Protein AF-A0A4Q5TYG9-F1 (afdb_monomer_lite)

pLDDT: mean 94.47, std 6.3, range [60.69, 98.5]

Foldseek 3Di:
DVVVVLVVVVVVQLLVQLVVCVVVVHDLVRQLPAQDGPPRDPRGGNNCSVVSNVSNCVVPPD

Sequence (62 aa):
MPDLVFMKDYFEKLIVFTKSEIRAGKTKEQFVGNTAIPGVTEFVGDGVQRSLTAAWEEFTAV

Secondary structure (DSSP, 8-state):
-HHHHHHHHHHHHHHHHHHHHHHTT--HHHHHT-S--TT-SSS-SGGGHHHHHHHHHHHH--

Structure (mmCIF, N/CA/C/O backbone):
data_AF-A0A4Q5TYG9-F1
#
_entry.id   AF-A0A4Q5TYG9-F1
#
loop_
_atom_site.group_PDB
_atom_site.id
_atom_site.type_symbol
_atom_site.label_atom_id
_atom_site.label_alt_id
_atom_site.label_comp_id
_atom_site.label_asym_id
_atom_site.label_entity_id
_atom_site.label_seq_id
_atom_site.pdbx_PDB_ins_code
_atom_site.Cartn_x
_atom_site.Cartn_y
_atom_site.Cartn_z
_atom_site.occupancy
_atom_site.B_iso_or_equiv
_atom_site.auth_seq_id
_atom_site.auth_comp_id
_atom_site.auth_asym_id
_atom_site.auth_atom_id
_atom_site.pdbx_PDB_model_num
ATOM 1 N N . MET A 1 1 ? 6.298 8.155 -23.996 1.00 73.44 1 MET A N 1
ATOM 2 C CA . MET A 1 1 ? 7.461 8.092 -23.086 1.00 73.44 1 MET A CA 1
ATOM 3 C C . MET A 1 1 ? 7.308 6.853 -22.218 1.00 73.44 1 MET A C 1
ATOM 5 O O . MET A 1 1 ? 6.318 6.802 -21.494 1.00 73.44 1 MET A O 1
ATOM 9 N N . PRO A 1 2 ? 8.200 5.854 -22.338 1.00 84.81 2 PRO A N 1
ATOM 10 C CA . PRO A 1 2 ? 8.140 4.607 -21.565 1.00 84.81 2 PRO A CA 1
ATOM 11 C C . PRO A 1 2 ? 8.059 4.832 -20.050 1.00 84.81 2 PRO A C 1
ATOM 13 O O . PRO A 1 2 ? 7.277 4.169 -19.380 1.00 84.81 2 PRO A O 1
ATOM 16 N N . ASP A 1 3 ? 8.758 5.842 -19.532 1.00 89.12 3 ASP A N 1
ATOM 17 C CA . ASP A 1 3 ? 8.807 6.136 -18.092 1.00 89.12 3 ASP A CA 1
ATOM 18 C C . ASP A 1 3 ? 7.433 6.463 -17.493 1.00 89.12 3 ASP A C 1
ATOM 20 O O . ASP A 1 3 ? 7.110 6.033 -16.389 1.00 89.12 3 ASP A O 1
ATOM 24 N N . LEU A 1 4 ? 6.575 7.169 -18.241 1.00 92.38 4 LEU A N 1
ATOM 25 C CA . LEU A 1 4 ? 5.207 7.468 -17.800 1.00 92.38 4 LEU A CA 1
ATOM 26 C C . LEU A 1 4 ? 4.344 6.206 -17.715 1.00 92.38 4 LEU A C 1
ATOM 28 O O . LEU A 1 4 ? 3.458 6.127 -16.867 1.00 92.38 4 LEU A O 1
ATOM 32 N N . VAL A 1 5 ? 4.593 5.229 -18.591 1.00 92.44 5 VAL A N 1
ATOM 33 C CA . VAL A 1 5 ? 3.872 3.952 -18.584 1.00 92.44 5 VAL A CA 1
ATOM 34 C C . VAL A 1 5 ? 4.282 3.137 -17.362 1.00 92.44 5 VAL A C 1
ATOM 36 O O . VAL A 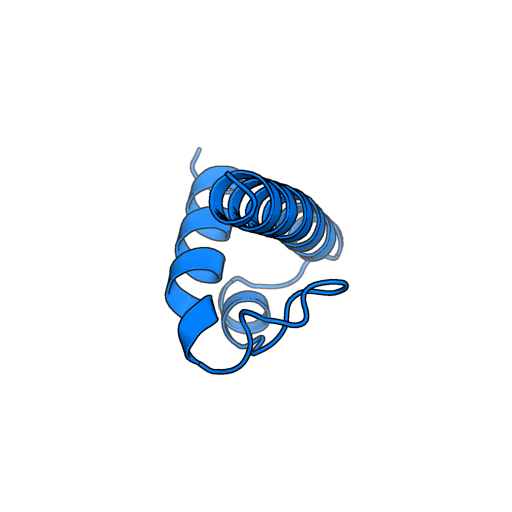1 5 ? 3.406 2.682 -16.633 1.00 92.44 5 VAL A O 1
ATOM 39 N N . PHE A 1 6 ? 5.585 3.034 -17.084 1.00 90.94 6 PHE A N 1
ATOM 40 C CA . PHE A 1 6 ? 6.089 2.360 -15.884 1.00 90.94 6 PHE A CA 1
ATOM 41 C C . PHE A 1 6 ? 5.599 3.022 -14.595 1.00 90.94 6 PHE A C 1
ATOM 43 O O . PHE A 1 6 ? 5.174 2.337 -13.670 1.00 90.94 6 PHE A O 1
ATOM 50 N N . MET A 1 7 ? 5.597 4.356 -14.542 1.00 93.50 7 MET A N 1
ATOM 51 C CA . MET A 1 7 ? 5.128 5.078 -13.361 1.00 93.50 7 MET A CA 1
ATOM 52 C C . MET A 1 7 ? 3.621 4.894 -13.135 1.00 93.50 7 MET A C 1
ATOM 54 O O . MET A 1 7 ? 3.178 4.717 -12.001 1.00 93.50 7 MET A O 1
ATOM 58 N N . LYS A 1 8 ? 2.820 4.891 -14.208 1.00 94.94 8 LYS A N 1
ATOM 59 C CA . LYS A 1 8 ? 1.385 4.595 -14.122 1.00 94.94 8 LYS A CA 1
ATOM 60 C C . LYS A 1 8 ? 1.141 3.179 -13.592 1.00 94.94 8 LYS A C 1
ATOM 62 O O . LYS A 1 8 ? 0.367 3.016 -12.654 1.00 94.94 8 LYS A O 1
ATOM 67 N N . ASP A 1 9 ? 1.808 2.185 -14.171 1.00 95.25 9 ASP A N 1
ATOM 68 C CA . ASP A 1 9 ? 1.679 0.779 -13.776 1.00 95.25 9 ASP A CA 1
ATOM 69 C C . ASP A 1 9 ? 2.105 0.548 -12.311 1.00 95.25 9 ASP A C 1
ATOM 71 O O . ASP A 1 9 ? 1.408 -0.138 -11.560 1.00 95.25 9 ASP A O 1
ATOM 75 N N . TYR A 1 10 ? 3.175 1.213 -11.858 1.00 96.31 10 TYR A N 1
ATOM 76 C CA . TYR A 1 10 ? 3.578 1.233 -10.450 1.00 96.31 10 TYR A CA 1
ATOM 77 C C . TYR A 1 10 ? 2.447 1.717 -9.532 1.00 96.31 10 TYR A C 1
ATOM 79 O O . TYR A 1 10 ? 2.120 1.048 -8.549 1.00 96.31 10 TYR A O 1
ATOM 87 N N . PHE A 1 11 ? 1.816 2.853 -9.853 1.00 96.69 11 PHE A N 1
ATOM 88 C CA . PHE A 1 11 ? 0.726 3.391 -9.037 1.00 96.69 11 PHE A CA 1
ATOM 89 C C . PHE A 1 11 ? -0.523 2.505 -9.060 1.00 96.69 11 PHE A C 1
ATOM 91 O O . PHE A 1 11 ? -1.155 2.328 -8.019 1.00 96.69 11 PHE A O 1
ATOM 98 N N . GLU A 1 12 ? -0.869 1.910 -10.204 1.00 97.50 12 GLU A N 1
ATOM 99 C CA . GLU A 1 12 ? -1.988 0.965 -10.300 1.00 97.50 12 GLU A CA 1
ATOM 100 C C . GLU A 1 12 ? -1.773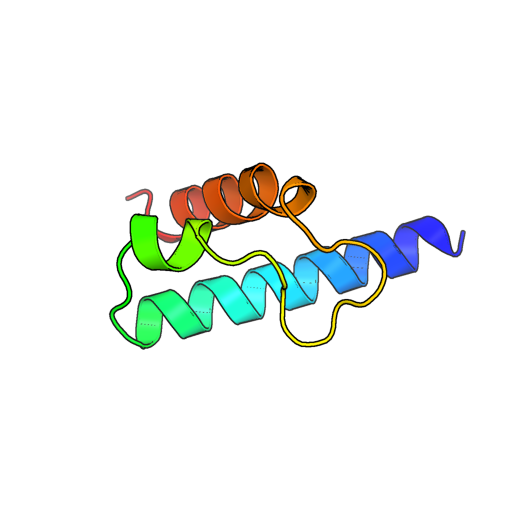 -0.241 -9.372 1.00 97.50 12 GLU A C 1
ATOM 102 O O . GLU A 1 12 ? -2.664 -0.594 -8.593 1.00 97.50 12 GLU A O 1
ATOM 107 N N . LYS A 1 13 ? -0.568 -0.822 -9.378 1.00 98.12 13 LYS A N 1
ATOM 108 C CA . LYS A 1 13 ? -0.206 -1.951 -8.507 1.00 98.12 13 LYS A CA 1
ATOM 109 C C . LYS A 1 13 ? -0.144 -1.560 -7.036 1.00 98.12 13 LYS A C 1
ATOM 111 O O . LYS A 1 13 ? -0.657 -2.301 -6.197 1.00 98.12 13 LYS A O 1
ATOM 116 N N . LEU A 1 14 ? 0.410 -0.389 -6.721 1.00 98.06 14 LEU A N 1
ATOM 117 C CA . LEU A 1 14 ? 0.425 0.157 -5.364 1.00 98.06 14 LEU A CA 1
ATOM 118 C C . LEU A 1 14 ? -0.998 0.281 -4.809 1.00 98.06 14 LEU A C 1
ATOM 120 O O . LEU A 1 14 ? -1.272 -0.224 -3.727 1.00 98.06 14 LEU A O 1
ATOM 124 N N . ILE A 1 15 ? -1.921 0.881 -5.569 1.00 98.06 15 ILE A N 1
ATOM 125 C CA . ILE A 1 15 ? -3.319 1.056 -5.151 1.00 98.06 15 ILE A CA 1
ATOM 126 C C . ILE A 1 15 ? -3.993 -0.294 -4.887 1.00 98.06 15 ILE A C 1
ATOM 128 O O . ILE A 1 15 ? -4.683 -0.452 -3.876 1.00 98.06 15 ILE A O 1
ATOM 132 N N . VAL A 1 16 ? -3.820 -1.263 -5.792 1.00 98.44 16 VAL A N 1
ATOM 133 C CA . VAL A 1 16 ? -4.395 -2.607 -5.634 1.00 98.44 16 VAL A CA 1
ATOM 134 C C . VAL A 1 16 ? -3.851 -3.274 -4.373 1.00 98.44 16 VAL A C 1
ATOM 136 O O . VAL A 1 16 ? -4.640 -3.777 -3.571 1.00 98.44 16 VAL A O 1
ATOM 139 N N . PHE 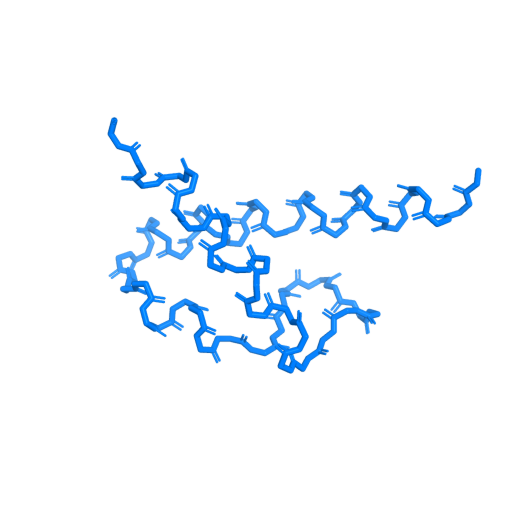A 1 17 ? -2.534 -3.221 -4.171 1.00 98.44 17 PHE A N 1
ATOM 140 C CA . PHE A 1 17 ? -1.869 -3.821 -3.020 1.00 98.44 17 PHE A CA 1
ATOM 141 C C . PHE A 1 17 ? -2.298 -3.177 -1.694 1.00 98.44 17 PHE A C 1
ATOM 143 O O . PHE A 1 17 ? -2.683 -3.881 -0.761 1.00 98.44 17 PHE A O 1
ATOM 150 N N . THR A 1 18 ? -2.327 -1.843 -1.615 1.00 98.44 18 THR A N 1
ATOM 151 C CA . THR A 1 18 ? -2.786 -1.136 -0.412 1.00 98.44 18 THR A CA 1
ATOM 152 C C . THR A 1 18 ? -4.216 -1.529 -0.054 1.00 98.44 18 THR A C 1
ATOM 154 O O . THR A 1 18 ? -4.495 -1.900 1.085 1.00 98.44 18 THR A O 1
ATOM 157 N N . LYS A 1 19 ? -5.135 -1.516 -1.028 1.00 98.19 19 LYS A N 1
ATOM 158 C CA . LYS A 1 19 ? -6.535 -1.886 -0.784 1.00 98.19 19 LYS A CA 1
ATOM 159 C C . LYS A 1 19 ? -6.688 -3.347 -0.367 1.00 98.19 19 LYS A C 1
ATOM 161 O O . LYS A 1 19 ? -7.555 -3.637 0.458 1.00 98.19 19 LYS A O 1
ATOM 166 N N . SER A 1 20 ? -5.899 -4.269 -0.925 1.00 98.50 20 SER A N 1
ATOM 167 C CA . SER A 1 20 ? -5.957 -5.677 -0.519 1.00 98.50 20 SER A CA 1
ATOM 168 C C . SER A 1 20 ? -5.467 -5.881 0.911 1.00 98.50 20 SER A C 1
ATOM 170 O O . SER A 1 20 ? -6.120 -6.598 1.662 1.00 98.50 20 SER A O 1
ATOM 172 N N . GLU A 1 21 ? -4.384 -5.213 1.310 1.00 98.44 21 GLU A N 1
ATOM 173 C CA . GLU A 1 21 ? -3.822 -5.334 2.660 1.00 98.44 21 GLU A CA 1
ATOM 174 C C . GLU A 1 21 ? -4.754 -4.725 3.719 1.00 98.44 21 GLU A C 1
ATOM 176 O O . GLU A 1 21 ? -4.986 -5.341 4.761 1.00 98.44 21 GLU A O 1
ATOM 181 N N . ILE A 1 22 ? -5.387 -3.580 3.420 1.00 98.06 22 ILE A N 1
ATOM 182 C CA . ILE A 1 22 ? -6.439 -2.998 4.274 1.00 98.06 22 ILE A CA 1
ATOM 183 C C . ILE A 1 22 ? -7.603 -3.985 4.440 1.00 98.06 22 ILE A C 1
ATOM 185 O O . ILE A 1 22 ? -8.037 -4.256 5.559 1.00 98.06 22 ILE A O 1
ATOM 189 N N . ARG A 1 23 ? -8.100 -4.573 3.341 1.00 98.00 23 ARG A N 1
ATOM 190 C CA . ARG A 1 23 ? -9.190 -5.569 3.389 1.00 98.00 23 ARG A CA 1
ATOM 191 C C . ARG A 1 23 ? -8.802 -6.839 4.143 1.00 98.00 23 ARG A C 1
ATOM 193 O O . ARG A 1 23 ? -9.668 -7.470 4.738 1.00 98.00 23 ARG A O 1
ATOM 200 N N . ALA A 1 24 ? -7.523 -7.204 4.122 1.00 98.19 24 ALA A N 1
ATOM 201 C CA . ALA A 1 24 ? -6.978 -8.326 4.876 1.00 98.19 24 ALA A CA 1
ATOM 202 C C . ALA A 1 24 ? -6.790 -8.020 6.377 1.00 98.19 24 ALA A C 1
ATOM 204 O O . ALA A 1 24 ? -6.341 -8.893 7.118 1.00 98.19 24 ALA A O 1
ATOM 205 N N . GLY A 1 25 ? -7.125 -6.808 6.838 1.00 97.81 25 GLY A N 1
ATOM 206 C CA . GLY A 1 25 ? -7.050 -6.420 8.247 1.00 97.81 25 GLY A CA 1
ATOM 207 C C . GLY A 1 25 ? -5.629 -6.161 8.747 1.00 97.81 25 GLY A C 1
ATOM 208 O O . GLY A 1 25 ? -5.376 -6.259 9.947 1.00 97.81 25 GLY A O 1
ATOM 209 N N . LYS A 1 26 ? -4.688 -5.865 7.843 1.00 98.31 26 LYS A N 1
ATOM 210 C CA . LYS A 1 26 ? -3.318 -5.493 8.214 1.00 98.31 26 LYS A CA 1
ATOM 211 C C . LYS A 1 26 ? -3.293 -4.148 8.934 1.00 98.31 26 LYS A C 1
ATOM 213 O O . LYS A 1 26 ? -4.169 -3.311 8.727 1.00 98.31 26 LYS A O 1
ATOM 218 N N . THR A 1 27 ? -2.273 -3.922 9.757 1.00 98.12 27 THR A N 1
ATOM 219 C CA . THR A 1 27 ? -2.003 -2.586 10.312 1.00 98.12 27 THR A CA 1
ATOM 220 C C . THR A 1 27 ? -1.117 -1.767 9.373 1.00 98.12 27 THR A C 1
ATOM 222 O O . THR A 1 27 ? -0.435 -2.317 8.502 1.00 98.12 27 THR A O 1
ATOM 225 N N . LYS A 1 28 ? -1.078 -0.445 9.584 1.00 97.38 28 LYS A N 1
ATOM 226 C CA . LYS A 1 28 ? -0.211 0.465 8.823 1.00 97.38 28 LYS A CA 1
ATOM 227 C C . LYS A 1 28 ? 1.256 0.051 8.917 1.00 97.38 28 LYS A C 1
ATOM 229 O O . LYS A 1 28 ? 1.959 0.051 7.914 1.00 97.38 28 LYS A O 1
ATOM 234 N N . GLU A 1 29 ? 1.711 -0.334 10.104 1.00 97.44 29 GLU A N 1
ATOM 235 C CA . GLU A 1 29 ? 3.098 -0.722 10.373 1.00 97.44 29 GLU A CA 1
ATOM 236 C C . GLU A 1 29 ? 3.467 -2.000 9.615 1.00 97.44 29 GLU A C 1
ATOM 238 O O . GLU A 1 29 ? 4.542 -2.079 9.024 1.00 97.44 29 GLU A O 1
ATOM 243 N N . GLN A 1 30 ? 2.555 -2.978 9.574 1.00 97.75 30 GLN A N 1
ATOM 244 C CA . GLN A 1 30 ? 2.739 -4.200 8.787 1.00 97.75 30 GLN A CA 1
ATOM 245 C C . GLN A 1 30 ? 2.812 -3.896 7.289 1.00 97.75 30 GLN A C 1
ATOM 247 O O . GLN A 1 30 ? 3.634 -4.479 6.587 1.00 97.75 30 GLN A O 1
ATOM 252 N N . PHE A 1 31 ? 1.978 -2.974 6.803 1.00 98.12 31 PHE A N 1
ATOM 253 C CA . PHE A 1 31 ? 1.949 -2.593 5.397 1.00 98.12 31 PHE A CA 1
ATOM 254 C C . PHE A 1 31 ? 3.196 -1.807 4.967 1.00 98.12 31 PHE A C 1
ATOM 256 O O . PHE A 1 31 ? 3.843 -2.171 3.987 1.00 98.12 31 PHE A O 1
ATOM 263 N N . VAL A 1 32 ? 3.564 -0.760 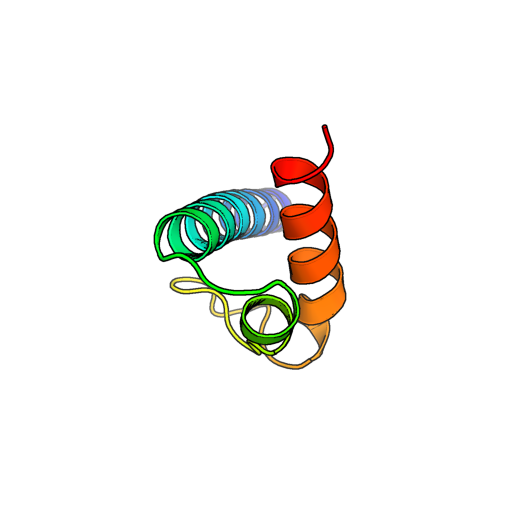5.709 1.00 97.12 32 VAL A N 1
ATOM 264 C CA . VAL A 1 32 ? 4.723 0.107 5.415 1.00 97.12 32 VAL A CA 1
ATOM 265 C C . VAL A 1 32 ? 6.055 -0.633 5.597 1.00 97.12 32 VAL A C 1
ATOM 267 O O . VAL A 1 32 ? 7.064 -0.240 5.016 1.00 97.12 32 VAL A O 1
ATOM 270 N N . GLY A 1 33 ? 6.061 -1.738 6.347 1.00 96.56 33 GLY A N 1
ATOM 271 C CA . GLY A 1 33 ? 7.207 -2.641 6.449 1.00 96.56 33 GLY A CA 1
ATOM 272 C C . GLY A 1 33 ? 7.515 -3.441 5.176 1.00 96.56 33 GLY A C 1
ATOM 273 O O . GLY A 1 33 ? 8.575 -4.059 5.105 1.00 96.56 33 GLY A O 1
ATOM 274 N N . ASN A 1 34 ? 6.631 -3.449 4.169 1.00 97.31 34 ASN A N 1
ATOM 275 C CA . ASN A 1 34 ? 6.917 -4.116 2.901 1.00 97.31 34 ASN A CA 1
ATOM 276 C C . ASN A 1 34 ? 8.022 -3.385 2.127 1.00 97.31 34 ASN A C 1
ATOM 278 O O . ASN A 1 34 ? 8.030 -2.163 2.006 1.00 97.31 34 ASN A O 1
ATOM 282 N N . THR A 1 35 ? 8.921 -4.161 1.530 1.00 96.19 35 THR A N 1
ATOM 283 C CA . THR A 1 35 ? 9.999 -3.668 0.657 1.00 96.19 35 THR A CA 1
ATOM 284 C C . THR A 1 35 ? 9.742 -3.990 -0.816 1.00 96.19 35 THR A C 1
ATOM 286 O O . THR A 1 35 ? 10.579 -3.728 -1.675 1.00 96.19 35 THR A O 1
ATOM 289 N N . ALA A 1 36 ? 8.584 -4.568 -1.134 1.00 96.06 36 ALA A N 1
ATOM 290 C CA . ALA A 1 36 ? 8.180 -4.900 -2.491 1.00 96.06 36 ALA A CA 1
ATOM 291 C C . ALA A 1 36 ? 6.667 -4.738 -2.655 1.00 96.06 36 ALA A C 1
ATOM 293 O O . ALA A 1 36 ? 5.898 -4.967 -1.721 1.00 96.06 36 ALA A O 1
ATOM 294 N N . ILE A 1 37 ? 6.254 -4.375 -3.867 1.00 96.75 37 ILE A N 1
ATOM 295 C CA . ILE A 1 37 ? 4.853 -4.341 -4.285 1.00 96.75 37 ILE A CA 1
ATOM 296 C C . ILE A 1 37 ? 4.666 -5.484 -5.288 1.00 96.75 37 ILE A C 1
ATOM 298 O O . ILE A 1 37 ? 5.418 -5.549 -6.266 1.00 96.75 37 ILE A O 1
ATOM 302 N N . PRO A 1 38 ? 3.701 -6.400 -5.086 1.00 96.69 38 PRO A N 1
ATOM 303 C CA . PRO A 1 38 ? 3.468 -7.500 -6.013 1.00 96.69 38 PRO A CA 1
ATOM 304 C C . PRO A 1 38 ? 3.312 -7.025 -7.465 1.00 96.69 38 PRO A C 1
ATOM 306 O O . PRO A 1 38 ? 2.484 -6.170 -7.775 1.00 96.69 38 PRO A O 1
ATOM 309 N N . GLY A 1 39 ? 4.122 -7.593 -8.362 1.00 93.06 39 GLY A N 1
ATOM 310 C CA . GLY A 1 39 ? 4.114 -7.268 -9.790 1.00 93.06 39 GLY A CA 1
ATOM 311 C C . GLY A 1 39 ? 4.951 -6.049 -10.201 1.00 93.06 39 GLY A C 1
ATOM 312 O O . GLY A 1 39 ? 4.961 -5.736 -11.388 1.00 93.06 39 GLY A O 1
ATOM 313 N N . VAL A 1 40 ? 5.640 -5.369 -9.279 1.00 94.38 40 VAL A N 1
ATOM 314 C CA . VAL A 1 40 ? 6.605 -4.291 -9.575 1.00 94.38 40 VAL A CA 1
ATOM 315 C C . VAL A 1 40 ? 8.030 -4.847 -9.495 1.00 94.38 40 VAL A C 1
ATOM 317 O O . VAL A 1 40 ? 8.371 -5.495 -8.507 1.00 94.38 40 VAL A O 1
ATOM 320 N N . THR A 1 41 ? 8.874 -4.582 -10.499 1.00 89.31 41 THR A N 1
ATOM 321 C CA . THR A 1 41 ? 10.256 -5.105 -10.562 1.00 89.31 41 THR A CA 1
ATOM 322 C C . THR A 1 41 ? 11.345 -4.036 -10.435 1.00 89.31 41 THR A C 1
ATOM 324 O O . THR A 1 41 ? 12.459 -4.338 -10.022 1.00 89.31 41 THR A O 1
ATOM 327 N N . GLU A 1 42 ? 11.028 -2.785 -10.753 1.00 85.19 42 GLU A N 1
ATOM 328 C CA . GLU A 1 42 ? 11.981 -1.686 -10.925 1.00 85.19 42 GLU A CA 1
ATOM 329 C C . GLU A 1 42 ? 12.079 -0.789 -9.679 1.00 85.19 42 GLU A C 1
ATOM 331 O O . GLU A 1 42 ? 13.114 -0.171 -9.437 1.00 85.19 42 GLU A O 1
ATOM 336 N N . PHE A 1 43 ? 11.019 -0.745 -8.865 1.00 84.62 43 PHE A N 1
ATOM 337 C CA . PHE A 1 43 ? 10.904 0.088 -7.665 1.00 84.62 43 PHE A CA 1
ATOM 338 C C . PHE A 1 43 ? 10.682 -0.800 -6.436 1.00 84.62 43 PHE A C 1
ATOM 340 O O . PHE A 1 43 ? 9.549 -1.067 -6.038 1.00 84.62 43 PHE A O 1
ATOM 347 N N . VAL A 1 44 ? 11.784 -1.297 -5.873 1.00 88.94 44 VAL A N 1
ATOM 348 C CA . VAL A 1 44 ? 11.817 -2.218 -4.723 1.00 88.94 44 VAL A CA 1
ATOM 349 C C . VAL A 1 44 ? 12.821 -1.738 -3.664 1.00 88.94 44 VAL A C 1
ATOM 351 O O . VAL A 1 44 ? 13.583 -0.798 -3.894 1.00 88.94 44 VAL A O 1
ATOM 354 N N . GLY A 1 45 ? 12.837 -2.387 -2.501 1.00 90.69 45 GLY A N 1
ATOM 355 C CA . GLY A 1 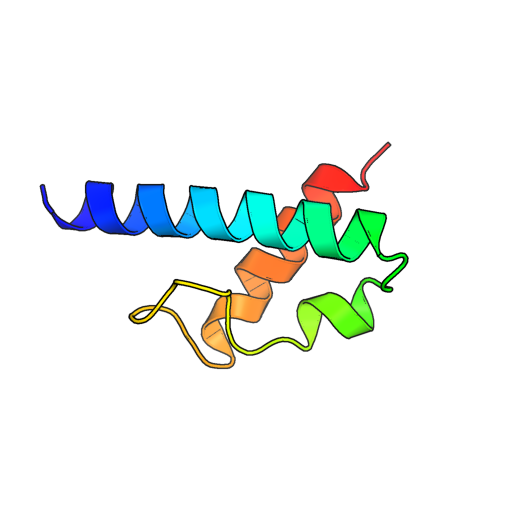45 ? 13.654 -2.012 -1.346 1.00 90.69 45 GLY A CA 1
ATOM 356 C C . GLY A 1 45 ? 13.034 -0.880 -0.525 1.00 90.69 45 GLY A C 1
ATOM 357 O O . GLY A 1 45 ? 11.869 -0.532 -0.693 1.00 90.69 45 GLY A O 1
ATOM 358 N N . ASP A 1 46 ? 13.822 -0.261 0.351 1.00 91.75 46 ASP A N 1
ATOM 359 C CA . ASP A 1 46 ? 13.326 0.757 1.296 1.00 91.75 46 ASP A CA 1
ATOM 360 C C . ASP A 1 46 ? 12.782 2.029 0.610 1.00 91.75 46 ASP A C 1
ATOM 362 O O . ASP A 1 46 ? 12.051 2.817 1.211 1.00 91.75 46 ASP A O 1
ATOM 366 N N . GLY A 1 47 ? 13.076 2.220 -0.681 1.00 89.06 47 GLY A N 1
ATOM 367 C CA . GLY A 1 47 ? 12.590 3.351 -1.474 1.00 89.06 47 GLY A CA 1
ATOM 368 C C . GLY A 1 47 ? 11.064 3.424 -1.613 1.00 89.06 47 GLY A C 1
ATOM 369 O O . GLY A 1 47 ? 10.535 4.518 -1.819 1.00 89.06 47 GLY A O 1
ATOM 370 N N . VAL A 1 48 ? 10.338 2.306 -1.455 1.00 95.62 48 VAL A N 1
ATOM 371 C CA . VAL A 1 48 ? 8.869 2.287 -1.606 1.00 95.62 48 VAL A CA 1
ATOM 372 C C . VAL A 1 48 ? 8.115 2.732 -0.354 1.00 95.62 48 VAL A C 1
ATOM 374 O O . VAL A 1 48 ? 6.927 3.041 -0.440 1.00 95.62 48 VAL A O 1
ATOM 377 N N . GLN A 1 49 ? 8.780 2.832 0.802 1.00 95.62 49 GLN A N 1
ATOM 378 C CA . GLN A 1 49 ? 8.115 3.112 2.082 1.00 95.62 49 GLN A CA 1
ATOM 379 C C . GLN A 1 49 ? 7.318 4.421 2.074 1.00 95.62 49 GLN A C 1
ATOM 381 O O . GLN A 1 49 ? 6.229 4.489 2.649 1.00 95.62 49 GLN A O 1
ATOM 386 N N . ARG A 1 50 ? 7.818 5.456 1.383 1.00 95.50 50 ARG A N 1
ATOM 387 C CA . ARG A 1 50 ? 7.099 6.733 1.230 1.00 95.50 50 ARG A CA 1
ATOM 388 C C . ARG A 1 50 ? 5.799 6.557 0.450 1.00 95.50 50 ARG A C 1
ATOM 390 O O . ARG A 1 50 ? 4.771 7.078 0.867 1.00 95.50 50 ARG A O 1
ATOM 397 N N . SER A 1 51 ? 5.835 5.804 -0.649 1.00 96.75 51 SER A N 1
ATOM 398 C CA . SER A 1 51 ? 4.647 5.513 -1.454 1.00 96.75 51 SER A CA 1
ATOM 399 C C . SER A 1 51 ? 3.646 4.643 -0.696 1.00 96.75 51 SER A C 1
ATOM 401 O O . SER A 1 51 ? 2.453 4.926 -0.741 1.00 96.75 51 SER A O 1
ATOM 403 N N . LEU A 1 52 ? 4.120 3.631 0.038 1.00 98.19 52 LEU A N 1
ATOM 404 C CA . LEU A 1 52 ? 3.271 2.791 0.887 1.00 98.19 52 LEU A CA 1
ATOM 405 C C . LEU A 1 52 ? 2.585 3.627 1.975 1.00 98.19 52 LEU A C 1
ATOM 407 O O . LEU A 1 52 ? 1.373 3.542 2.152 1.00 98.19 52 LEU A O 1
ATOM 411 N N . THR A 1 53 ? 3.339 4.487 2.660 1.00 98.06 53 THR A N 1
ATOM 412 C CA . THR A 1 53 ? 2.790 5.375 3.694 1.00 98.06 53 THR A CA 1
ATOM 413 C C . THR A 1 53 ? 1.712 6.289 3.115 1.00 98.06 53 THR A C 1
ATOM 415 O O . THR A 1 53 ? 0.604 6.322 3.646 1.00 98.06 53 THR A O 1
ATOM 418 N N . ALA A 1 54 ? 2.007 6.962 1.998 1.00 97.88 54 ALA A N 1
ATOM 419 C CA . ALA A 1 54 ? 1.074 7.882 1.354 1.00 97.88 54 ALA A CA 1
ATOM 420 C C . ALA A 1 54 ? -0.204 7.178 0.872 1.00 97.88 54 ALA A C 1
ATOM 422 O O . ALA A 1 54 ? -1.303 7.661 1.120 1.00 97.88 54 ALA A O 1
ATOM 423 N N . ALA A 1 55 ? -0.082 6.012 0.230 1.00 98.00 55 ALA A N 1
ATOM 424 C CA . ALA A 1 55 ? -1.243 5.257 -0.237 1.00 98.00 55 ALA A CA 1
ATOM 425 C C . ALA A 1 55 ? -2.116 4.765 0.927 1.00 98.00 55 ALA A C 1
ATOM 427 O 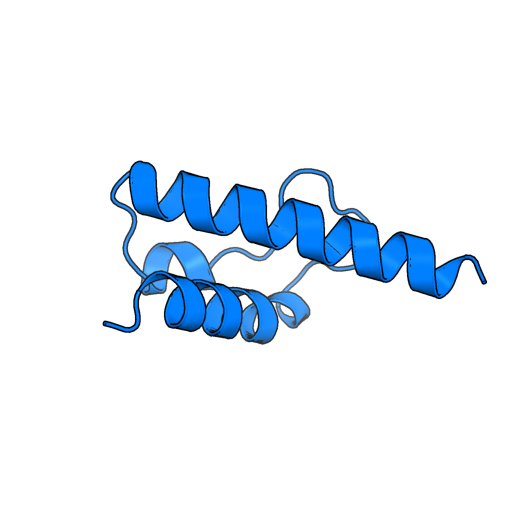O . ALA A 1 55 ? -3.341 4.783 0.831 1.00 98.00 55 ALA A O 1
ATOM 428 N N . TRP A 1 56 ? -1.501 4.325 2.031 1.00 98.50 56 TRP A N 1
ATOM 429 C CA . TRP A 1 56 ? -2.244 3.909 3.219 1.00 98.50 56 TRP A CA 1
ATOM 430 C C . TRP A 1 56 ? -3.044 5.065 3.813 1.00 98.50 56 TRP A C 1
ATOM 432 O O . TRP A 1 56 ? -4.230 4.909 4.096 1.00 98.50 56 TRP A O 1
ATOM 442 N N . GLU A 1 57 ? -2.398 6.217 3.998 1.00 97.81 57 GLU A N 1
ATOM 443 C CA . GLU A 1 57 ? -3.030 7.426 4.531 1.00 97.81 57 GLU A CA 1
ATOM 444 C C . GLU A 1 57 ? -4.182 7.889 3.642 1.00 97.81 57 GLU A C 1
ATOM 446 O O . GLU A 1 57 ? -5.264 8.133 4.159 1.00 97.81 57 GLU A O 1
ATOM 451 N N . GLU A 1 58 ? -4.004 7.896 2.321 1.00 97.00 58 GLU A N 1
ATOM 452 C CA . GLU A 1 58 ? -5.061 8.261 1.370 1.00 97.00 58 GLU A CA 1
ATOM 453 C C . GLU A 1 58 ? -6.314 7.380 1.515 1.00 97.00 58 GLU A C 1
ATOM 455 O O . GLU A 1 58 ? -7.434 7.880 1.509 1.00 97.00 58 GLU A O 1
ATOM 460 N N . PHE A 1 59 ? -6.155 6.061 1.672 1.00 97.00 59 PHE A N 1
ATOM 461 C CA . PHE A 1 59 ? -7.300 5.144 1.754 1.00 97.00 59 PHE A CA 1
ATOM 462 C C . PHE A 1 59 ? -7.875 4.961 3.163 1.00 97.00 59 PHE A C 1
ATOM 464 O O . PHE A 1 59 ? -8.882 4.266 3.311 1.00 97.00 59 PHE A O 1
ATOM 471 N N . THR A 1 60 ? -7.246 5.539 4.189 1.00 96.44 60 THR A N 1
ATOM 472 C CA . THR A 1 60 ? -7.699 5.438 5.589 1.00 96.44 60 THR A CA 1
ATOM 473 C C . THR A 1 60 ? -8.017 6.785 6.229 1.00 96.44 60 THR A C 1
ATOM 475 O O . THR A 1 60 ? -8.591 6.805 7.318 1.00 96.44 60 THR A O 1
ATOM 478 N N . ALA A 1 61 ? -7.693 7.897 5.565 1.00 89.06 61 ALA A N 1
ATOM 479 C CA . ALA A 1 61 ? -8.193 9.212 5.929 1.00 89.06 61 ALA A CA 1
ATOM 480 C C . ALA A 1 61 ? -9.727 9.227 5.815 1.00 89.06 61 ALA A C 1
ATOM 482 O O . ALA A 1 61 ? -10.294 8.767 4.823 1.00 89.06 61 ALA A O 1
ATOM 483 N N . VAL A 1 62 ? -10.378 9.705 6.877 1.00 60.69 62 VAL A N 1
ATOM 484 C CA . VAL A 1 62 ? -11.839 9.854 6.993 1.00 60.69 62 VAL A CA 1
ATOM 485 C C . VAL A 1 62 ? -12.267 11.202 6.436 1.00 60.69 62 VAL A C 1
ATOM 487 O O . VAL A 1 62 ? -11.588 12.200 6.772 1.00 60.69 62 VAL A O 1
#

Radius of gyration: 11.49 Å; chains: 1; bounding box: 26×18×34 Å